Protein AF-P96944-F1 (afdb_monomer_lite)

Radius of gyration: 17.97 Å; chains: 1; bounding box: 54×31×42 Å

Foldseek 3Di:
DDDADEAEAEDAQPVVCLLVVVVVVCPDPDPNYAYEYEYAQHPDCNVVSLVVVCVVDVSYDYHYDHPVVCPPVPVVDPPVVVVVVVVVVSVVVVVVVVVVVVVVVVVVVVVVPDPPD

Sequence (117 aa):
MQPLVSVLICAYNAEKYFAQSLAAVVNQTWRNLEILIVDDGSTDGTLAIAKDFQKWDSRIKILAHDRLLNRKQQRRDSPANTFKHRLIRALTKISREREKRRQRREQLIGKIIVPFQ

Secondary structure (DSSP, 8-state):
-PPPEEEEEEESS-HHHHHHHHHHHHT-S--SEEEEEEE---SSTHHHHHHHHHHH-TTEEEEE--TTTTTTTTTTS-HHHHHHHHHHHHHHHHHHHHHHHHHHHHHHHHHH-----

Structure (mmCIF, N/CA/C/O backbone):
data_AF-P96944-F1
#
_entry.id   AF-P96944-F1
#
loop_
_atom_site.group_PDB
_atom_site.id
_atom_site.type_symbol
_atom_site.label_atom_id
_atom_site.label_alt_id
_atom_site.label_comp_id
_atom_site.label_asym_id
_atom_site.label_entity_id
_atom_site.label_seq_id
_atom_site.pdbx_PDB_ins_code
_atom_site.Cartn_x
_atom_site.Cartn_y
_atom_site.Cartn_z
_atom_site.occupancy
_atom_site.B_iso_or_equiv
_atom_site.auth_seq_id
_atom_site.auth_comp_id
_atom_site.auth_asym_id
_atom_site.auth_atom_id
_atom_site.pdbx_PDB_model_num
ATOM 1 N N . MET A 1 1 ? -10.307 2.367 24.443 1.00 73.31 1 MET A N 1
ATOM 2 C CA . MET A 1 1 ? -10.235 2.034 22.998 1.00 73.31 1 MET A CA 1
ATOM 3 C C . MET A 1 1 ? -8.774 1.953 22.586 1.00 73.31 1 MET A C 1
ATOM 5 O O . MET A 1 1 ? -7.994 2.757 23.077 1.00 73.31 1 MET A O 1
ATOM 9 N N . GLN A 1 2 ? -8.400 1.017 21.711 1.00 84.50 2 GLN A N 1
ATOM 10 C CA . GLN A 1 2 ? -7.040 0.981 21.154 1.00 84.50 2 GLN A CA 1
ATOM 11 C C . GLN A 1 2 ? -6.846 2.160 20.180 1.00 84.50 2 GLN A C 1
ATOM 13 O O . GLN A 1 2 ? -7.728 2.363 19.339 1.00 84.50 2 GLN A O 1
ATOM 18 N N . PRO A 1 3 ? -5.750 2.942 20.253 1.00 91.31 3 PRO A N 1
ATOM 19 C CA . PRO A 1 3 ? -5.482 4.003 19.283 1.00 91.31 3 PRO A CA 1
ATOM 20 C C . PRO A 1 3 ? -5.290 3.450 17.862 1.00 91.31 3 PRO A C 1
ATOM 22 O O . PRO A 1 3 ? -4.861 2.312 17.670 1.00 91.31 3 PRO A O 1
ATOM 25 N N . LEU A 1 4 ? -5.629 4.260 16.855 1.00 90.62 4 LEU A N 1
ATOM 26 C CA . LEU A 1 4 ? -5.381 3.907 15.456 1.00 90.62 4 LEU A CA 1
ATOM 27 C C . LEU A 1 4 ? -3.882 4.016 15.172 1.00 90.62 4 LEU A C 1
ATOM 29 O O . LEU A 1 4 ? -3.315 5.104 15.272 1.00 90.62 4 LEU A O 1
ATOM 33 N N . VAL A 1 5 ? -3.265 2.913 14.758 1.00 92.25 5 VAL A N 1
ATOM 34 C CA . VAL A 1 5 ? -1.872 2.885 14.298 1.00 92.25 5 VAL A CA 1
ATOM 35 C C . VAL A 1 5 ? -1.857 2.860 12.775 1.00 92.25 5 VAL A C 1
ATOM 37 O O . VAL A 1 5 ? -2.665 2.192 12.137 1.00 92.25 5 VAL A O 1
ATOM 40 N N . SER A 1 6 ? -0.975 3.654 12.177 1.00 91.69 6 SER A N 1
ATOM 41 C CA . SER A 1 6 ? -0.906 3.831 10.724 1.00 91.69 6 SER A CA 1
ATOM 42 C C . SER A 1 6 ? 0.461 3.408 10.228 1.00 91.69 6 SER A C 1
ATOM 44 O O . SER A 1 6 ? 1.459 4.031 10.580 1.00 91.69 6 SER A O 1
ATOM 46 N N . VAL A 1 7 ? 0.499 2.352 9.426 1.00 92.69 7 VAL A N 1
ATOM 47 C CA . VAL A 1 7 ? 1.728 1.802 8.863 1.00 92.69 7 VAL A CA 1
ATOM 48 C C . VAL A 1 7 ? 1.861 2.303 7.438 1.00 92.69 7 VAL A C 1
ATOM 50 O O . VAL A 1 7 ? 1.000 2.057 6.598 1.00 92.69 7 VAL A O 1
ATOM 53 N N . LEU A 1 8 ? 2.940 3.026 7.174 1.00 92.25 8 LEU A N 1
ATOM 54 C CA . LEU A 1 8 ? 3.303 3.490 5.845 1.00 92.25 8 LEU A CA 1
ATOM 55 C C . LEU A 1 8 ? 4.369 2.555 5.272 1.00 92.25 8 LEU A C 1
ATOM 57 O O . LEU A 1 8 ? 5.421 2.376 5.880 1.00 92.25 8 LEU A O 1
ATOM 61 N N . ILE A 1 9 ? 4.110 2.004 4.092 1.00 92.44 9 ILE A N 1
ATOM 62 C CA . ILE A 1 9 ? 5.019 1.124 3.365 1.00 92.44 9 ILE A CA 1
ATOM 63 C C . ILE A 1 9 ? 5.313 1.771 2.015 1.00 92.44 9 ILE A C 1
ATOM 65 O O . ILE A 1 9 ? 4.421 1.938 1.186 1.00 92.44 9 ILE A O 1
ATOM 69 N N . CYS A 1 10 ? 6.566 2.140 1.785 1.00 91.00 10 CYS A N 1
ATOM 70 C CA . CYS A 1 10 ? 7.024 2.627 0.489 1.00 91.00 10 CYS A CA 1
ATOM 71 C C . CYS A 1 10 ? 7.663 1.463 -0.266 1.00 91.00 10 CYS A C 1
ATOM 73 O O . CYS A 1 10 ? 8.535 0.791 0.283 1.00 91.00 10 CYS A O 1
ATOM 75 N N . ALA A 1 11 ? 7.226 1.219 -1.499 1.00 90.75 11 ALA A N 1
ATOM 76 C CA . ALA A 1 11 ? 7.652 0.073 -2.286 1.00 90.75 11 ALA A CA 1
ATOM 77 C C . ALA A 1 11 ? 8.107 0.496 -3.689 1.00 90.75 11 ALA A C 1
ATOM 79 O O . ALA A 1 11 ? 7.502 1.358 -4.331 1.00 90.75 11 ALA A O 1
ATOM 80 N N . TYR A 1 12 ? 9.201 -0.116 -4.137 1.00 92.00 12 TYR A N 1
ATOM 81 C CA . TYR A 1 12 ? 9.742 0.011 -5.484 1.00 92.00 12 TYR A CA 1
ATOM 82 C C . TYR A 1 12 ? 10.531 -1.255 -5.807 1.00 92.00 12 TYR A C 1
ATOM 84 O O . TYR A 1 12 ? 11.532 -1.526 -5.145 1.00 92.00 12 TYR A O 1
ATOM 92 N N . ASN A 1 13 ? 10.086 -2.011 -6.805 1.00 94.25 13 ASN A N 1
ATOM 93 C CA . ASN A 1 13 ? 10.724 -3.246 -7.258 1.00 94.25 13 ASN A CA 1
ATOM 94 C C . ASN A 1 13 ? 11.130 -4.205 -6.112 1.00 94.25 13 ASN A C 1
ATOM 96 O O . ASN A 1 13 ? 12.279 -4.638 -6.004 1.00 94.25 13 ASN A O 1
ATOM 100 N N . ALA A 1 14 ? 10.193 -4.464 -5.199 1.00 94.62 14 ALA A N 1
ATOM 101 C CA . ALA A 1 14 ? 10.386 -5.227 -3.971 1.00 94.62 14 ALA A CA 1
ATOM 102 C C . ALA A 1 14 ? 9.762 -6.636 -4.016 1.00 94.62 14 ALA A C 1
ATOM 104 O O . ALA A 1 14 ? 9.667 -7.279 -2.967 1.00 94.62 14 ALA A O 1
ATOM 105 N N . GLU A 1 15 ? 9.346 -7.132 -5.188 1.00 95.88 15 GLU A N 1
ATOM 106 C CA . GLU A 1 15 ? 8.534 -8.349 -5.366 1.00 95.88 15 GLU A CA 1
ATOM 107 C C . GLU A 1 15 ? 9.005 -9.528 -4.505 1.00 95.88 15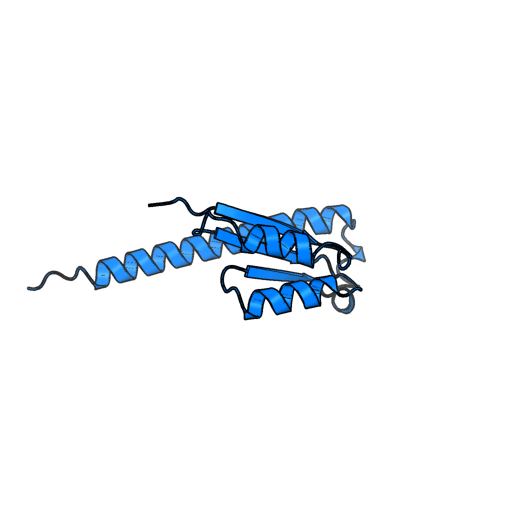 GLU A C 1
ATOM 109 O O . GLU A 1 15 ? 8.203 -10.156 -3.813 1.00 95.88 15 GLU A O 1
ATOM 114 N N . LYS A 1 16 ? 10.322 -9.761 -4.471 1.00 95.75 16 LYS A N 1
ATOM 115 C CA . LYS A 1 16 ? 10.949 -10.892 -3.776 1.00 95.75 16 LYS A CA 1
ATOM 116 C C . LYS A 1 16 ? 10.619 -10.979 -2.280 1.00 95.75 16 LYS A C 1
ATOM 118 O O . LYS A 1 16 ? 10.525 -12.081 -1.749 1.00 95.75 16 LYS A O 1
ATOM 123 N N . TYR A 1 17 ? 10.475 -9.846 -1.594 1.00 92.00 17 TYR A N 1
ATOM 124 C CA . TYR A 1 17 ? 10.292 -9.807 -0.133 1.00 92.00 17 TYR A CA 1
ATOM 125 C C . TYR A 1 17 ? 8.991 -9.124 0.292 1.00 92.00 17 TYR A C 1
ATOM 127 O O . TYR A 1 17 ? 8.550 -9.271 1.433 1.00 92.00 17 TYR A O 1
ATOM 135 N N . PHE A 1 18 ? 8.354 -8.395 -0.624 1.00 95.50 18 PHE A N 1
ATOM 136 C CA . PHE A 1 18 ? 7.217 -7.543 -0.315 1.00 95.50 18 PHE A CA 1
ATOM 137 C C . PHE A 1 18 ? 6.026 -8.321 0.253 1.00 95.50 18 PHE A C 1
ATOM 139 O O . PHE A 1 18 ? 5.424 -7.880 1.231 1.00 95.50 18 PHE A O 1
ATOM 146 N N . ALA A 1 19 ? 5.732 -9.507 -0.290 1.00 95.75 19 ALA A N 1
ATOM 147 C CA . ALA A 1 19 ? 4.646 -10.354 0.202 1.00 95.75 19 ALA A CA 1
ATOM 148 C C . ALA A 1 19 ? 4.850 -10.770 1.669 1.00 95.75 19 ALA A C 1
ATOM 150 O O . ALA A 1 19 ? 3.921 -10.684 2.471 1.00 95.75 19 ALA A O 1
ATOM 151 N N . GLN A 1 20 ? 6.073 -11.165 2.040 1.00 95.19 20 GLN A N 1
ATOM 152 C CA . GLN A 1 20 ? 6.397 -11.571 3.409 1.00 95.19 20 GLN A CA 1
ATOM 153 C C . GLN A 1 20 ? 6.289 -10.387 4.379 1.00 95.19 20 GLN A C 1
ATOM 155 O O . GLN A 1 20 ? 5.672 -10.510 5.438 1.00 95.19 20 GLN A O 1
ATOM 160 N N . SER A 1 21 ? 6.847 -9.229 4.012 1.00 92.94 21 SER A N 1
ATOM 161 C CA . SER A 1 21 ? 6.765 -8.020 4.837 1.00 92.94 21 SER A CA 1
ATOM 162 C C . SER A 1 21 ? 5.321 -7.548 5.014 1.00 92.94 21 SER A C 1
ATOM 164 O O . SER A 1 21 ? 4.913 -7.220 6.127 1.00 92.94 21 SER A O 1
ATOM 166 N N . LEU A 1 22 ? 4.523 -7.555 3.943 1.00 95.06 22 LEU A N 1
ATOM 167 C CA . LEU A 1 22 ? 3.121 -7.152 4.002 1.00 95.06 22 LEU A CA 1
ATOM 168 C C . LEU A 1 22 ? 2.286 -8.129 4.841 1.00 95.06 22 LEU A C 1
ATOM 170 O O . LEU A 1 22 ? 1.499 -7.685 5.675 1.00 95.06 22 LEU A O 1
ATOM 174 N N . ALA A 1 23 ? 2.512 -9.440 4.705 1.00 95.94 23 ALA A N 1
ATOM 175 C CA . ALA A 1 23 ? 1.866 -10.450 5.542 1.00 95.94 23 ALA A CA 1
ATOM 176 C C . ALA A 1 23 ? 2.180 -10.254 7.032 1.00 95.94 23 ALA A C 1
ATOM 178 O O . ALA A 1 23 ? 1.281 -10.358 7.867 1.00 95.94 23 ALA A O 1
ATOM 179 N N . ALA A 1 24 ? 3.426 -9.912 7.375 1.00 95.31 24 ALA A N 1
ATOM 180 C CA . ALA A 1 24 ? 3.811 -9.629 8.755 1.00 95.31 24 ALA A CA 1
ATOM 181 C C . ALA A 1 24 ? 3.061 -8.417 9.333 1.00 95.31 24 ALA A C 1
ATOM 183 O O . ALA A 1 24 ? 2.656 -8.450 10.493 1.00 95.31 24 ALA A O 1
ATOM 184 N N . VAL A 1 25 ? 2.838 -7.365 8.537 1.00 94.44 25 VAL A N 1
ATOM 185 C CA . VAL A 1 25 ? 2.068 -6.177 8.955 1.00 94.44 25 VAL A CA 1
ATOM 186 C C . VAL A 1 25 ? 0.572 -6.490 9.074 1.00 94.44 25 VAL A C 1
ATOM 188 O O . VAL A 1 25 ? -0.080 -6.062 10.025 1.00 94.44 25 VAL A O 1
ATOM 191 N N . VAL A 1 26 ? 0.018 -7.258 8.136 1.00 94.56 26 VAL A N 1
ATOM 192 C CA . VAL A 1 26 ? -1.401 -7.646 8.135 1.00 94.56 26 VAL A CA 1
ATOM 193 C C . VAL A 1 26 ? -1.745 -8.535 9.335 1.00 94.56 26 VAL A C 1
ATOM 195 O O . VAL A 1 26 ? -2.792 -8.338 9.960 1.00 94.56 26 VAL A O 1
ATOM 198 N N . ASN A 1 27 ? -0.847 -9.452 9.703 1.00 95.56 27 ASN A N 1
ATOM 199 C CA . ASN A 1 27 ? -1.040 -10.425 10.783 1.00 95.56 27 ASN A CA 1
ATOM 200 C C . ASN A 1 27 ? -0.645 -9.918 12.181 1.00 95.56 27 ASN A C 1
A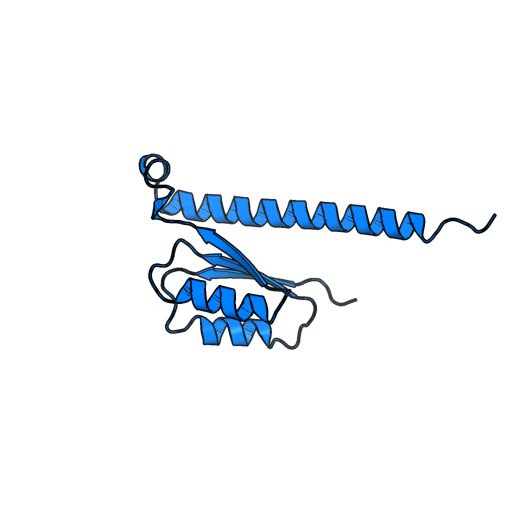TOM 202 O O . ASN A 1 27 ? -0.564 -10.707 13.122 1.00 95.56 27 ASN A O 1
ATOM 206 N N . GLN A 1 28 ? -0.410 -8.614 12.350 1.00 92.19 28 GLN A N 1
ATOM 207 C CA . GLN A 1 28 ? -0.133 -8.037 13.664 1.00 92.19 28 GLN A CA 1
ATOM 208 C C . GLN A 1 28 ? -1.288 -8.274 14.648 1.00 92.19 28 GLN A C 1
ATOM 210 O O . GLN A 1 28 ? -2.471 -8.213 14.299 1.00 92.19 28 GLN A O 1
ATOM 215 N N . THR A 1 29 ? -0.939 -8.486 15.918 1.00 93.62 29 THR A N 1
ATOM 216 C CA . THR A 1 29 ? -1.916 -8.630 17.009 1.00 93.62 29 THR A CA 1
ATOM 217 C C . THR A 1 29 ? -2.703 -7.339 17.240 1.00 93.62 29 THR A C 1
ATOM 219 O O . THR A 1 29 ? -3.874 -7.389 17.620 1.00 93.62 29 THR A O 1
ATOM 222 N N . TRP A 1 30 ? -2.101 -6.182 16.944 1.00 93.94 30 TRP A N 1
ATOM 223 C CA . TRP A 1 30 ? -2.779 -4.890 16.949 1.00 93.94 30 TRP A CA 1
ATOM 224 C C . TRP A 1 30 ? -3.793 -4.808 15.804 1.00 93.94 30 TRP A C 1
ATOM 226 O O . TRP A 1 30 ? -3.425 -4.777 14.633 1.00 93.94 30 TRP A O 1
ATOM 236 N N . ARG A 1 31 ? -5.093 -4.766 16.117 1.00 89.56 31 ARG A N 1
ATOM 237 C CA . ARG A 1 31 ? -6.147 -4.834 15.086 1.00 89.56 31 ARG A CA 1
ATOM 238 C C . ARG A 1 31 ? -6.545 -3.476 14.525 1.00 89.56 31 ARG A C 1
ATOM 240 O O . ARG A 1 31 ? -6.910 -3.404 13.351 1.00 89.56 31 ARG A O 1
ATOM 247 N N . ASN A 1 32 ? -6.444 -2.412 15.326 1.00 93.88 32 ASN A N 1
ATOM 248 C CA . ASN A 1 32 ? -6.793 -1.053 14.908 1.00 93.88 32 ASN A CA 1
ATOM 249 C C . ASN A 1 32 ? -5.670 -0.427 14.058 1.00 93.88 32 ASN A C 1
ATOM 251 O O . ASN A 1 32 ? -4.958 0.475 14.507 1.00 93.88 32 ASN A O 1
ATOM 255 N N . LEU A 1 33 ? -5.493 -0.973 12.850 1.00 93.19 33 LEU A N 1
ATOM 256 C CA . LEU A 1 33 ? -4.462 -0.604 11.881 1.00 93.19 33 LEU A CA 1
ATOM 257 C C . LEU A 1 33 ? -5.053 0.034 10.622 1.00 93.19 33 LEU A C 1
ATOM 259 O O . LEU A 1 33 ? -6.085 -0.393 10.110 1.00 93.19 33 LEU A O 1
ATOM 263 N N . GLU A 1 34 ? -4.323 1.002 10.080 1.00 93.25 34 GLU A N 1
ATOM 264 C CA . GLU A 1 34 ? -4.426 1.467 8.697 1.00 93.25 34 GLU A CA 1
ATOM 265 C C . GLU A 1 34 ? -3.084 1.210 8.004 1.00 93.25 34 GLU A C 1
ATOM 267 O O . GLU A 1 34 ? -2.043 1.584 8.540 1.00 93.25 34 GLU A O 1
ATOM 272 N N . ILE A 1 35 ? -3.093 0.594 6.821 1.00 95.19 35 ILE A N 1
ATOM 273 C CA . ILE A 1 35 ? -1.875 0.277 6.066 1.00 95.19 35 ILE A CA 1
ATOM 274 C C . ILE A 1 35 ? -1.898 1.091 4.771 1.00 95.19 35 ILE A C 1
ATOM 276 O O . ILE A 1 35 ? -2.749 0.875 3.910 1.00 95.19 35 ILE A O 1
ATOM 280 N N . LEU A 1 36 ? -0.979 2.042 4.625 1.00 93.81 36 LEU A N 1
ATOM 281 C CA . LEU A 1 36 ? -0.798 2.814 3.400 1.00 93.81 36 LEU A CA 1
ATOM 282 C C . LEU A 1 36 ? 0.415 2.294 2.634 1.00 93.81 36 LEU A C 1
ATOM 284 O O . LEU A 1 36 ? 1.538 2.417 3.109 1.00 93.81 36 LEU A O 1
ATOM 288 N N . ILE A 1 37 ? 0.195 1.816 1.416 1.00 94.19 37 ILE A N 1
ATOM 289 C CA . ILE A 1 37 ? 1.252 1.417 0.492 1.00 94.19 37 ILE A CA 1
ATOM 290 C C . ILE A 1 37 ? 1.427 2.517 -0.557 1.00 94.19 37 ILE A C 1
ATOM 292 O O . ILE A 1 37 ? 0.463 2.906 -1.218 1.00 94.19 37 ILE A O 1
ATOM 296 N N . VAL A 1 38 ? 2.650 3.009 -0.724 1.00 91.69 38 VAL A N 1
ATOM 297 C CA . VAL A 1 38 ? 3.037 3.931 -1.796 1.00 91.69 38 VAL A CA 1
ATOM 298 C C . VAL A 1 38 ? 3.955 3.179 -2.752 1.00 91.69 38 VAL A C 1
ATOM 300 O O . VAL A 1 38 ? 5.100 2.903 -2.405 1.00 91.69 38 VAL A O 1
ATOM 303 N N . ASP A 1 39 ? 3.446 2.846 -3.936 1.00 91.31 39 ASP A N 1
ATOM 304 C CA . ASP A 1 39 ? 4.222 2.209 -4.999 1.00 91.31 39 ASP A CA 1
ATOM 305 C C . ASP A 1 39 ? 4.758 3.272 -5.965 1.00 91.31 39 ASP A C 1
ATOM 307 O O . ASP A 1 39 ? 3.988 4.015 -6.589 1.00 91.31 39 ASP A O 1
ATOM 311 N N . ASP A 1 40 ? 6.083 3.355 -6.089 1.00 85.81 40 ASP A N 1
ATOM 312 C CA . ASP A 1 40 ? 6.765 4.345 -6.931 1.00 85.81 40 ASP A CA 1
ATOM 313 C C . ASP A 1 40 ? 6.917 3.876 -8.392 1.00 85.81 40 ASP A C 1
ATOM 315 O O . ASP A 1 40 ? 7.959 4.024 -9.034 1.00 85.81 40 ASP A O 1
ATOM 319 N N . GLY A 1 41 ? 5.854 3.274 -8.926 1.00 88.25 41 GLY A N 1
ATOM 320 C CA . GLY A 1 41 ? 5.811 2.764 -10.287 1.00 88.25 41 GLY A CA 1
ATOM 321 C C . GLY A 1 41 ? 6.735 1.575 -10.463 1.00 88.25 41 GLY A C 1
ATOM 322 O O . GLY A 1 41 ? 7.600 1.603 -11.344 1.00 88.25 41 GLY A O 1
ATOM 323 N N . SER A 1 42 ? 6.580 0.558 -9.619 1.00 91.44 42 SER A N 1
ATOM 324 C CA . SER A 1 42 ? 7.320 -0.693 -9.770 1.00 91.44 42 SER A CA 1
ATOM 325 C C . SER A 1 42 ? 7.078 -1.308 -11.152 1.00 91.44 42 SER A C 1
ATOM 327 O O . SER A 1 42 ? 5.995 -1.194 -11.725 1.00 91.44 42 SER A O 1
ATOM 329 N N . THR A 1 43 ? 8.112 -1.934 -11.705 1.00 92.69 43 THR A N 1
ATOM 330 C CA . THR A 1 43 ? 8.072 -2.642 -12.997 1.00 92.69 43 THR A CA 1
ATOM 331 C C . THR A 1 43 ? 8.026 -4.158 -12.833 1.00 92.69 43 THR A C 1
ATOM 333 O O . THR A 1 43 ? 8.030 -4.875 -13.827 1.00 92.69 43 THR A O 1
ATOM 336 N N . ASP A 1 44 ? 8.036 -4.635 -11.593 1.00 94.62 44 ASP A N 1
ATOM 337 C CA . ASP A 1 44 ? 7.965 -6.042 -11.210 1.00 94.62 44 ASP A CA 1
ATOM 338 C C . ASP A 1 44 ? 6.585 -6.370 -10.589 1.00 94.62 44 ASP A C 1
ATOM 340 O O . ASP A 1 44 ? 5.642 -5.571 -10.655 1.00 94.62 44 ASP A O 1
ATOM 344 N N . GLY A 1 45 ? 6.450 -7.537 -9.958 1.00 96.19 45 GLY A N 1
ATOM 345 C CA . GLY A 1 45 ? 5.212 -7.989 -9.316 1.00 96.19 45 GLY A CA 1
ATOM 346 C C . GLY A 1 45 ? 4.789 -7.223 -8.053 1.00 96.19 45 GLY A C 1
ATOM 347 O O . GLY A 1 45 ? 3.726 -7.518 -7.504 1.00 96.19 45 GLY A O 1
ATOM 348 N N . THR A 1 46 ? 5.546 -6.222 -7.581 1.00 96.44 46 THR A N 1
ATOM 349 C CA . THR A 1 46 ? 5.285 -5.518 -6.304 1.00 96.44 46 THR A CA 1
ATOM 350 C C . THR A 1 46 ? 3.864 -4.965 -6.206 1.00 96.44 46 THR A C 1
ATOM 352 O O . THR A 1 46 ? 3.157 -5.197 -5.221 1.00 96.44 46 THR A O 1
ATOM 355 N N . LEU A 1 47 ? 3.412 -4.249 -7.240 1.00 95.75 47 LEU A N 1
ATOM 356 C CA . LEU A 1 47 ? 2.081 -3.642 -7.245 1.00 95.75 47 LEU A CA 1
ATOM 357 C C . LEU A 1 47 ? 0.967 -4.696 -7.330 1.00 95.75 47 LEU A C 1
ATOM 359 O O . LEU A 1 47 ? -0.104 -4.500 -6.752 1.00 95.75 47 LEU A O 1
ATOM 363 N N . ALA A 1 48 ? 1.204 -5.801 -8.042 1.00 97.00 48 ALA A N 1
ATOM 364 C CA . ALA A 1 48 ? 0.251 -6.904 -8.131 1.00 97.00 48 ALA A CA 1
ATOM 365 C C . ALA A 1 48 ? 0.047 -7.547 -6.753 1.00 97.00 48 ALA A C 1
ATOM 367 O O . ALA A 1 48 ? -1.091 -7.641 -6.294 1.00 97.00 48 ALA A O 1
ATOM 368 N N . ILE A 1 49 ? 1.144 -7.835 -6.043 1.00 97.44 49 ILE A N 1
ATOM 369 C CA . ILE A 1 49 ? 1.112 -8.341 -4.665 1.00 97.44 49 ILE A CA 1
ATOM 370 C C . ILE A 1 49 ? 0.321 -7.385 -3.762 1.00 97.44 49 ILE A C 1
ATOM 372 O O . ILE A 1 49 ? -0.592 -7.818 -3.061 1.00 97.44 49 ILE A O 1
ATOM 376 N N . ALA A 1 50 ? 0.605 -6.077 -3.800 1.00 96.75 50 ALA A N 1
ATOM 377 C CA . ALA A 1 50 ? -0.122 -5.096 -2.987 1.00 96.75 50 ALA A CA 1
ATOM 378 C C . ALA A 1 50 ? -1.642 -5.153 -3.231 1.00 96.75 50 ALA A C 1
ATOM 380 O O . ALA A 1 50 ? -2.431 -5.163 -2.283 1.00 96.75 50 ALA A O 1
ATOM 381 N N . LYS A 1 51 ? -2.051 -5.197 -4.507 1.00 96.62 51 LYS A N 1
ATOM 382 C CA . LYS A 1 51 ? -3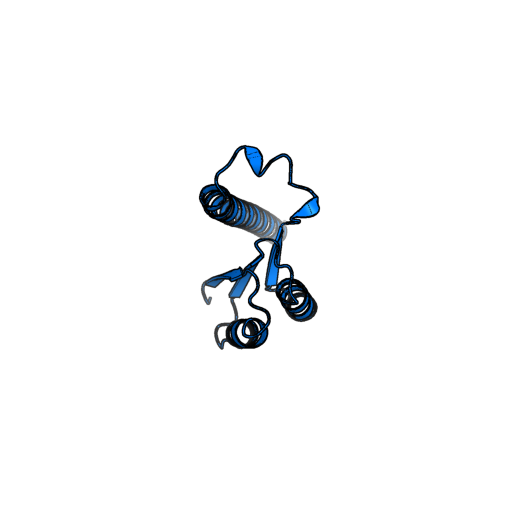.462 -5.252 -4.913 1.00 96.62 51 LYS A CA 1
ATOM 383 C C . LYS A 1 51 ? -4.136 -6.548 -4.487 1.00 96.62 51 LYS A C 1
ATOM 385 O O . LYS A 1 51 ? -5.298 -6.504 -4.093 1.00 96.62 51 LYS A O 1
ATOM 390 N N . ASP A 1 52 ? -3.438 -7.676 -4.547 1.00 97.62 52 ASP A N 1
ATOM 391 C CA . ASP A 1 52 ? -3.994 -8.951 -4.105 1.00 97.62 52 ASP A CA 1
ATOM 392 C C . ASP A 1 52 ? -4.280 -8.941 -2.607 1.00 97.62 52 ASP A C 1
ATOM 394 O O . ASP A 1 52 ? -5.396 -9.265 -2.211 1.00 97.62 52 ASP A O 1
ATOM 398 N N . PHE A 1 53 ? -3.356 -8.451 -1.778 1.00 97.31 53 PHE A N 1
ATOM 399 C CA . PHE A 1 53 ? -3.613 -8.273 -0.346 1.00 97.31 53 PHE A CA 1
ATOM 400 C C . PHE A 1 53 ? -4.776 -7.308 -0.072 1.00 97.31 53 PHE A C 1
ATOM 402 O O . PHE A 1 53 ? -5.600 -7.573 0.801 1.00 97.31 53 PHE A O 1
ATOM 409 N N . GLN A 1 54 ? -4.895 -6.217 -0.837 1.00 97.06 54 GLN A N 1
ATOM 410 C CA . GLN A 1 54 ? -5.992 -5.255 -0.686 1.00 97.06 54 GLN A CA 1
ATOM 411 C C . GLN A 1 54 ? -7.382 -5.868 -0.932 1.00 97.06 54 GLN A C 1
ATOM 413 O O . GLN A 1 54 ? -8.353 -5.415 -0.327 1.00 97.06 54 GLN A O 1
ATOM 418 N N . LYS A 1 55 ? -7.502 -6.895 -1.786 1.00 96.88 55 LYS A N 1
ATOM 419 C CA . LYS A 1 55 ? -8.780 -7.601 -2.002 1.00 96.88 55 LYS A CA 1
ATOM 420 C C . LYS A 1 55 ? -9.276 -8.290 -0.727 1.00 96.88 55 LYS A C 1
ATOM 422 O O . LYS A 1 55 ? -10.482 -8.368 -0.518 1.00 96.88 55 LYS A O 1
ATOM 427 N N . TRP A 1 56 ? -8.354 -8.773 0.105 1.00 95.19 56 TRP A N 1
ATOM 428 C CA . TRP A 1 56 ? -8.658 -9.550 1.309 1.00 95.19 56 TRP A CA 1
ATOM 429 C C . TRP A 1 56 ? -8.625 -8.715 2.594 1.00 95.19 56 TRP A C 1
ATOM 431 O O . TRP A 1 56 ? -9.292 -9.066 3.564 1.00 95.19 56 TRP A O 1
ATOM 441 N N . ASP A 1 57 ? -7.887 -7.601 2.612 1.00 95.69 57 ASP A N 1
ATOM 442 C CA . ASP A 1 57 ? -7.771 -6.720 3.774 1.00 95.69 57 ASP A CA 1
ATOM 443 C C . ASP A 1 57 ? -8.108 -5.261 3.431 1.00 95.69 57 ASP A C 1
ATOM 445 O O . ASP A 1 57 ? -7.322 -4.514 2.841 1.00 95.69 57 ASP A O 1
ATOM 449 N N . SER A 1 58 ? -9.285 -4.825 3.885 1.00 95.06 58 SER A N 1
ATOM 450 C CA . SER A 1 58 ? -9.810 -3.472 3.665 1.00 95.06 58 SER A CA 1
ATOM 451 C C . SER A 1 58 ? -9.033 -2.365 4.390 1.00 95.06 58 SER A C 1
ATOM 453 O O . SER A 1 58 ? -9.236 -1.178 4.105 1.00 95.06 58 SER A O 1
ATOM 455 N N . ARG A 1 59 ? -8.123 -2.717 5.310 1.00 95.12 59 ARG A N 1
ATOM 456 C CA . ARG A 1 59 ? -7.227 -1.762 5.982 1.00 95.12 59 ARG A CA 1
ATOM 457 C C . ARG A 1 59 ? -6.136 -1.245 5.044 1.00 95.12 59 ARG A C 1
ATOM 459 O O . ARG A 1 59 ? -5.521 -0.223 5.356 1.00 95.12 59 ARG A O 1
ATOM 466 N N . ILE A 1 60 ? -5.907 -1.917 3.911 1.00 96.12 60 ILE A N 1
ATOM 467 C CA . ILE A 1 60 ? -4.868 -1.583 2.936 1.00 96.12 60 ILE A CA 1
ATOM 468 C C . ILE A 1 60 ? -5.366 -0.530 1.939 1.00 96.12 60 ILE A C 1
ATOM 470 O O . ILE A 1 60 ? -6.351 -0.700 1.217 1.00 96.12 60 ILE A O 1
ATOM 474 N N . LYS A 1 61 ? -4.620 0.568 1.842 1.00 94.25 61 LYS A N 1
ATOM 475 C CA . LYS A 1 61 ? -4.816 1.641 0.866 1.00 94.25 61 LYS A CA 1
ATOM 476 C C . LYS A 1 61 ? -3.566 1.762 0.011 1.00 94.25 61 LYS A C 1
ATOM 478 O O . LYS A 1 61 ? -2.476 1.922 0.546 1.00 94.25 61 LYS A O 1
ATOM 483 N N . ILE A 1 62 ? -3.727 1.724 -1.307 1.00 93.88 62 ILE A N 1
ATOM 484 C CA . ILE A 1 62 ? -2.609 1.774 -2.254 1.00 93.88 62 ILE A CA 1
ATOM 485 C C . ILE A 1 62 ? -2.614 3.115 -2.986 1.00 93.88 62 ILE A C 1
ATOM 487 O O . ILE A 1 62 ? -3.648 3.577 -3.473 1.00 93.88 62 ILE A O 1
ATOM 491 N N . LEU A 1 63 ? -1.441 3.728 -3.084 1.00 90.75 63 LEU A N 1
ATOM 492 C CA . LEU A 1 63 ? -1.146 4.869 -3.937 1.00 90.75 63 LEU A CA 1
ATOM 493 C C . LEU A 1 63 ? -0.042 4.449 -4.905 1.00 90.75 63 LEU A C 1
ATOM 495 O O . LEU A 1 63 ? 1.128 4.454 -4.542 1.00 90.75 63 LEU A O 1
ATOM 499 N N . ALA A 1 64 ? -0.426 4.070 -6.121 1.00 88.50 64 ALA A N 1
ATOM 500 C CA . ALA A 1 64 ? 0.509 3.646 -7.157 1.00 88.50 64 ALA A CA 1
ATOM 501 C C . ALA A 1 64 ? 0.742 4.758 -8.180 1.00 88.50 64 ALA A C 1
ATOM 503 O O . ALA A 1 64 ? -0.189 5.482 -8.547 1.00 88.50 64 ALA A O 1
ATOM 504 N N . HIS A 1 65 ? 1.982 4.887 -8.643 1.00 78.50 65 HIS A N 1
ATOM 505 C CA . HIS A 1 65 ? 2.338 5.808 -9.711 1.00 78.50 65 HIS A CA 1
ATOM 506 C C . HIS A 1 65 ? 2.432 5.090 -11.056 1.00 78.50 65 HIS A C 1
ATOM 508 O O . HIS A 1 65 ? 3.174 4.127 -11.205 1.00 78.50 65 HIS A O 1
ATOM 514 N N . ASP A 1 66 ? 1.740 5.611 -12.065 1.00 70.31 66 ASP A N 1
ATOM 515 C CA . ASP A 1 66 ? 1.935 5.158 -13.436 1.00 70.31 66 ASP A CA 1
ATOM 516 C C . ASP A 1 66 ? 3.128 5.898 -14.065 1.00 70.31 66 ASP A C 1
ATOM 518 O O . ASP A 1 66 ? 3.085 7.118 -14.286 1.00 70.31 66 ASP A O 1
ATOM 522 N N . ARG A 1 67 ? 4.209 5.153 -14.335 1.00 63.34 67 ARG A N 1
ATOM 523 C CA . ARG A 1 67 ? 5.434 5.662 -14.973 1.00 63.34 67 ARG A CA 1
ATOM 524 C C . ARG A 1 67 ? 5.199 6.136 -16.409 1.00 63.34 67 ARG A C 1
ATOM 526 O O . ARG A 1 67 ? 5.898 7.042 -16.865 1.00 63.34 67 ARG A O 1
ATOM 533 N N . LEU A 1 68 ? 4.250 5.544 -17.134 1.00 59.00 68 LEU A N 1
ATOM 534 C CA . LEU A 1 68 ? 4.036 5.829 -18.555 1.00 59.00 68 LEU A CA 1
ATOM 535 C C . LEU A 1 68 ? 3.268 7.139 -18.761 1.00 59.00 68 LEU A C 1
ATOM 537 O O . LEU A 1 68 ? 3.587 7.897 -19.677 1.00 59.00 68 LEU A O 1
ATOM 541 N N . LEU A 1 69 ? 2.339 7.469 -17.860 1.00 53.88 69 LEU A N 1
ATOM 542 C CA . LEU A 1 69 ? 1.499 8.668 -17.968 1.00 53.88 69 LEU A CA 1
ATOM 543 C C . LEU A 1 69 ? 2.225 9.987 -17.633 1.00 53.88 69 LEU A C 1
ATOM 545 O O . LEU A 1 69 ? 1.737 11.058 -17.983 1.00 53.88 69 LEU A O 1
ATOM 549 N N . ASN A 1 70 ? 3.405 9.947 -16.999 1.00 53.59 70 ASN A N 1
ATOM 550 C CA . ASN A 1 70 ? 4.012 11.136 -16.375 1.00 53.59 70 ASN A CA 1
ATOM 551 C C . ASN A 1 70 ? 5.365 11.588 -16.951 1.00 53.59 70 ASN A C 1
ATOM 553 O O . ASN A 1 70 ? 6.031 12.443 -16.358 1.00 53.59 70 ASN A O 1
ATOM 557 N N . ARG A 1 71 ? 5.752 11.115 -18.147 1.00 54.22 71 ARG A N 1
ATOM 558 C CA . ARG A 1 71 ? 7.016 11.509 -18.814 1.00 54.22 71 ARG A CA 1
ATOM 559 C C . ARG A 1 71 ? 7.199 13.027 -18.986 1.00 54.22 71 ARG A C 1
ATOM 561 O O . ARG A 1 71 ? 8.334 13.492 -19.047 1.00 54.22 71 ARG A O 1
ATOM 568 N N . LYS A 1 72 ? 6.115 13.812 -19.050 1.00 53.84 72 LYS A N 1
ATOM 569 C CA . LYS A 1 72 ? 6.178 15.287 -19.132 1.00 53.84 72 LYS A CA 1
ATOM 570 C C . LYS A 1 72 ? 6.408 15.964 -17.773 1.00 53.84 72 LYS A C 1
ATOM 572 O O . LYS A 1 72 ? 7.057 17.003 -17.728 1.00 53.84 72 LYS A O 1
ATOM 577 N N . GLN A 1 73 ? 5.920 15.375 -16.678 1.00 52.88 73 GLN A N 1
ATOM 578 C CA . GLN A 1 73 ? 6.031 15.935 -15.325 1.00 52.88 73 GLN A CA 1
ATOM 579 C C . GLN A 1 73 ? 7.399 15.626 -14.692 1.00 52.88 73 GLN A C 1
ATOM 581 O O . GLN A 1 73 ? 7.983 16.488 -14.043 1.00 52.88 73 GLN A O 1
ATOM 586 N N . GLN A 1 74 ? 7.952 14.434 -14.953 1.00 53.69 74 GLN A N 1
ATOM 587 C CA . GLN A 1 74 ? 9.261 14.004 -14.433 1.00 53.69 74 GLN A CA 1
ATOM 588 C C . GLN A 1 74 ? 10.445 14.833 -14.953 1.00 53.69 74 GLN A C 1
ATOM 590 O O . GLN A 1 74 ? 11.483 14.869 -14.310 1.00 53.69 74 GLN A O 1
ATOM 595 N N . ARG A 1 75 ? 10.313 15.530 -16.091 1.00 54.09 75 ARG A N 1
ATOM 596 C CA . ARG A 1 75 ? 11.399 16.373 -16.629 1.00 54.09 75 ARG A CA 1
ATOM 597 C C . ARG A 1 75 ? 11.631 17.668 -15.843 1.00 54.09 75 ARG A C 1
ATOM 599 O O . ARG A 1 75 ? 12.647 18.313 -16.069 1.00 54.09 75 ARG A O 1
ATOM 606 N N . ARG A 1 76 ? 10.694 18.073 -14.976 1.00 54.12 76 ARG A N 1
ATOM 607 C CA . ARG A 1 76 ? 10.779 19.331 -14.211 1.00 54.12 76 ARG A CA 1
ATOM 608 C C . ARG A 1 76 ? 11.251 19.142 -12.770 1.00 54.12 76 ARG A C 1
ATOM 610 O O . ARG A 1 76 ? 11.820 20.073 -12.216 1.00 54.12 76 ARG A O 1
ATOM 617 N N . ASP A 1 77 ? 11.070 17.952 -12.202 1.00 54.22 77 ASP A N 1
ATOM 618 C CA . ASP A 1 77 ? 11.411 17.659 -10.811 1.00 54.22 77 ASP A CA 1
ATOM 619 C C . ASP A 1 77 ? 12.478 16.561 -10.737 1.00 54.22 77 ASP A C 1
ATOM 621 O O . ASP A 1 77 ? 12.362 15.528 -11.393 1.00 54.22 77 ASP A O 1
ATOM 62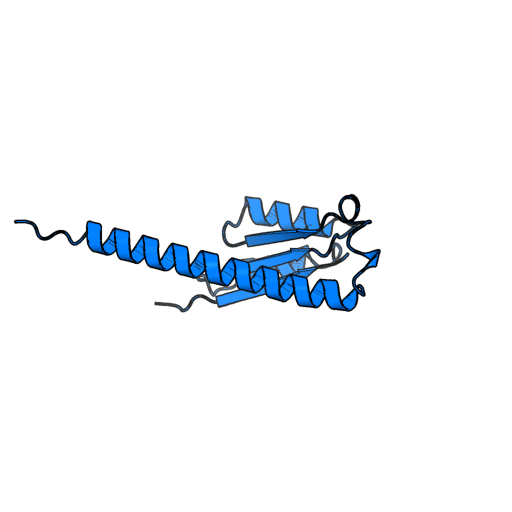5 N N . SER A 1 78 ? 13.498 16.751 -9.895 1.00 55.22 78 SER A N 1
ATOM 626 C CA . SER A 1 78 ? 14.470 15.692 -9.596 1.00 55.22 78 SER A CA 1
ATOM 627 C C . SER A 1 78 ? 13.752 14.458 -9.012 1.00 55.22 78 SER A C 1
ATOM 629 O O . SER A 1 78 ? 12.871 14.639 -8.162 1.00 55.22 78 SER A O 1
ATOM 631 N N . PRO A 1 79 ? 14.127 13.215 -9.388 1.00 56.16 79 PRO A N 1
ATOM 632 C CA . PRO A 1 79 ? 13.476 11.985 -8.911 1.00 56.16 79 PRO A CA 1
ATOM 633 C C . PRO A 1 79 ? 13.332 11.912 -7.381 1.00 56.16 79 PRO A C 1
ATOM 635 O O . PRO A 1 79 ? 12.307 11.468 -6.856 1.00 56.16 79 PRO A O 1
ATOM 638 N N . ALA A 1 80 ? 14.328 12.431 -6.654 1.00 51.75 80 ALA A N 1
ATOM 639 C CA . ALA A 1 80 ? 14.326 12.504 -5.194 1.00 51.75 80 ALA A CA 1
ATOM 640 C C . ALA A 1 80 ? 13.244 13.455 -4.635 1.00 51.75 80 ALA A C 1
ATOM 642 O O . ALA A 1 80 ? 12.602 13.151 -3.625 1.00 51.75 80 ALA A O 1
ATOM 643 N N . ASN A 1 81 ? 12.973 14.574 -5.316 1.00 58.69 81 ASN A N 1
ATOM 644 C CA . ASN A 1 81 ? 11.912 15.510 -4.928 1.00 58.69 81 ASN A CA 1
ATOM 645 C C . ASN A 1 81 ? 10.527 14.918 -5.180 1.00 58.69 81 ASN A C 1
ATOM 647 O O . ASN A 1 81 ? 9.605 15.151 -4.393 1.00 58.69 81 ASN A O 1
ATOM 651 N N . THR A 1 82 ? 10.381 14.101 -6.225 1.00 64.88 82 THR A N 1
ATOM 652 C CA . THR A 1 82 ? 9.110 13.452 -6.544 1.00 64.88 82 THR A CA 1
ATOM 653 C C . THR A 1 82 ? 8.688 12.509 -5.418 1.00 64.88 82 THR A C 1
ATOM 655 O O . THR A 1 82 ? 7.522 12.521 -5.027 1.00 64.88 82 THR A O 1
ATOM 658 N N . PHE A 1 83 ? 9.598 11.720 -4.836 1.00 65.00 83 PHE A N 1
ATOM 659 C CA . PHE A 1 83 ? 9.270 10.830 -3.711 1.00 65.00 83 PHE A CA 1
ATOM 660 C C . PHE A 1 83 ? 8.813 11.605 -2.463 1.00 65.00 83 PHE A C 1
ATOM 662 O O . PHE A 1 83 ? 7.718 11.361 -1.951 1.00 65.00 83 PHE A O 1
ATOM 669 N N . LYS A 1 84 ? 9.589 12.610 -2.027 1.00 67.44 84 LYS A N 1
ATOM 670 C CA . LYS A 1 84 ? 9.259 13.435 -0.850 1.00 67.44 84 LYS A CA 1
ATOM 671 C C . LYS A 1 84 ? 7.926 14.171 -1.022 1.00 67.44 84 LYS A C 1
ATOM 673 O O . LYS A 1 84 ? 7.077 14.129 -0.133 1.00 67.44 84 LYS A O 1
ATOM 678 N N . HIS A 1 85 ? 7.695 14.787 -2.183 1.00 67.06 85 HIS A N 1
ATOM 679 C CA . HIS A 1 85 ? 6.418 15.442 -2.488 1.00 67.06 85 HIS A CA 1
ATOM 680 C C . HIS A 1 85 ? 5.246 14.457 -2.513 1.00 67.06 85 HIS A C 1
ATOM 682 O O . HIS A 1 85 ? 4.149 14.791 -2.061 1.00 67.06 85 HIS A O 1
ATOM 688 N N . ARG A 1 86 ? 5.450 13.240 -3.025 1.00 67.06 86 ARG A N 1
ATOM 689 C CA . ARG A 1 86 ? 4.406 12.208 -3.071 1.00 67.06 86 ARG A CA 1
ATOM 690 C C . ARG A 1 86 ? 4.043 11.713 -1.688 1.00 67.06 86 ARG A C 1
ATOM 692 O O . ARG A 1 86 ? 2.855 11.597 -1.402 1.00 67.06 86 ARG A O 1
ATOM 699 N N . LEU A 1 87 ? 5.032 11.522 -0.822 1.00 69.38 87 LEU A N 1
ATOM 700 C CA . LEU A 1 87 ? 4.786 11.177 0.567 1.00 69.38 87 LEU A CA 1
ATOM 701 C C . LEU A 1 87 ? 3.966 12.261 1.271 1.00 69.38 87 LEU A C 1
ATOM 703 O O . LEU A 1 87 ? 2.938 11.966 1.874 1.00 69.38 87 LEU A O 1
ATOM 707 N N . ILE A 1 88 ? 4.346 13.528 1.102 1.00 74.94 88 ILE A N 1
ATOM 708 C CA . ILE A 1 88 ? 3.600 14.662 1.663 1.00 74.94 88 ILE A CA 1
ATOM 709 C C . ILE A 1 88 ? 2.159 14.687 1.134 1.00 74.94 88 ILE A C 1
ATOM 711 O O . ILE A 1 88 ? 1.217 14.855 1.910 1.00 74.94 88 ILE A O 1
ATOM 715 N N . ARG A 1 89 ? 1.949 14.470 -0.170 1.00 70.62 89 ARG A N 1
ATOM 716 C CA . ARG A 1 89 ? 0.605 14.404 -0.768 1.00 70.62 89 ARG A CA 1
ATOM 717 C C . ARG A 1 89 ? -0.211 13.225 -0.244 1.00 70.62 89 ARG A C 1
ATOM 719 O O . ARG A 1 89 ? -1.391 13.403 0.051 1.00 70.62 89 ARG A O 1
ATOM 726 N N . ALA A 1 90 ? 0.400 12.050 -0.119 1.00 71.75 90 ALA A N 1
ATOM 727 C CA . ALA A 1 90 ? -0.222 10.850 0.427 1.00 71.75 90 ALA A CA 1
ATOM 728 C C . ALA A 1 90 ? -0.692 11.084 1.867 1.00 71.75 90 ALA A C 1
ATOM 730 O O . ALA A 1 90 ? -1.867 10.884 2.177 1.00 71.75 90 ALA A O 1
ATOM 731 N N . LEU A 1 91 ? 0.197 11.610 2.712 1.00 75.94 91 LEU A N 1
ATOM 732 C CA . LEU A 1 91 ? -0.096 11.960 4.101 1.00 75.94 91 LEU A CA 1
ATOM 733 C C . LEU A 1 91 ? -1.179 13.041 4.198 1.00 75.94 91 LEU A C 1
ATOM 735 O O . LEU A 1 91 ? -2.107 12.920 4.994 1.00 75.94 91 LEU A O 1
ATOM 739 N N . THR A 1 92 ? -1.127 14.057 3.333 1.00 79.06 92 THR A N 1
ATOM 740 C CA . THR A 1 92 ? -2.142 15.122 3.286 1.00 79.06 92 THR A CA 1
ATOM 741 C C . THR A 1 92 ? -3.508 14.571 2.877 1.00 79.06 92 THR A C 1
ATOM 743 O O . THR A 1 92 ? -4.526 14.929 3.470 1.00 79.06 92 THR A O 1
ATOM 746 N N . LYS A 1 93 ? -3.556 13.674 1.883 1.00 74.94 93 LYS A N 1
ATOM 747 C CA . LYS A 1 93 ? -4.793 13.009 1.452 1.00 74.94 93 LYS A CA 1
ATOM 748 C C . LYS A 1 93 ? -5.377 12.163 2.582 1.00 74.94 93 LYS A C 1
ATOM 750 O O . LYS A 1 93 ? -6.571 12.267 2.843 1.00 74.94 93 LYS A O 1
ATOM 755 N N . ILE A 1 94 ? -4.546 11.384 3.277 1.00 74.19 94 ILE A N 1
ATOM 756 C CA . ILE A 1 94 ? -4.980 10.591 4.437 1.00 74.19 94 ILE A CA 1
ATOM 757 C C . ILE A 1 94 ? -5.545 11.490 5.528 1.00 74.19 94 ILE A C 1
ATOM 759 O O . ILE A 1 94 ? -6.647 11.233 6.005 1.00 74.19 94 ILE A O 1
ATOM 763 N N . SER A 1 95 ? -4.819 12.544 5.901 1.00 75.50 95 SER A N 1
ATOM 764 C CA . SER A 1 95 ? -5.248 13.478 6.941 1.00 75.50 95 SER A CA 1
ATOM 765 C C . SER A 1 95 ? -6.621 14.081 6.617 1.00 75.50 95 SER A C 1
ATOM 767 O O . SER A 1 95 ? -7.543 14.015 7.430 1.00 75.50 95 SER A O 1
ATOM 769 N N . ARG A 1 96 ? -6.821 14.536 5.372 1.00 78.94 96 ARG A N 1
ATOM 770 C CA . ARG A 1 96 ? -8.115 15.061 4.901 1.00 78.94 96 ARG A CA 1
ATOM 771 C C . ARG A 1 96 ? -9.238 14.024 4.935 1.00 78.94 96 ARG A C 1
ATOM 773 O O . ARG A 1 96 ? -10.354 14.349 5.330 1.00 78.94 96 ARG A O 1
ATOM 780 N N . GLU A 1 97 ? -8.970 12.789 4.516 1.00 75.75 97 GLU A N 1
ATOM 781 C CA . GLU A 1 97 ? -9.965 11.710 4.551 1.00 75.75 97 GLU A CA 1
ATOM 782 C C . GLU A 1 97 ? -10.354 11.332 5.986 1.00 75.75 97 GLU A C 1
ATOM 784 O O . GLU A 1 97 ? -11.522 11.046 6.254 1.00 75.75 97 GLU A O 1
ATOM 789 N N . ARG A 1 98 ? -9.405 11.374 6.929 1.00 72.81 98 ARG A N 1
ATOM 790 C CA . ARG A 1 98 ? -9.682 11.150 8.354 1.00 72.81 98 ARG A CA 1
ATOM 791 C C . ARG A 1 98 ? -10.563 12.241 8.939 1.00 72.81 98 ARG A C 1
ATOM 793 O O . ARG A 1 98 ? -11.546 11.910 9.595 1.00 72.81 98 ARG A O 1
ATOM 800 N N . GLU A 1 99 ? -10.261 13.504 8.650 1.00 78.38 99 GLU A N 1
ATOM 801 C CA . GLU A 1 99 ? -11.049 14.635 9.145 1.00 78.38 99 GLU A CA 1
ATOM 802 C C . GLU A 1 99 ? -12.500 14.562 8.650 1.00 78.38 99 GLU A C 1
ATOM 804 O O . GLU A 1 99 ? -13.438 14.642 9.440 1.00 78.38 99 GLU A O 1
ATOM 809 N N . LYS A 1 100 ? -12.706 14.267 7.359 1.00 80.12 100 LYS A N 1
ATOM 810 C CA . LYS A 1 100 ? -14.052 14.063 6.794 1.00 80.12 100 LYS A CA 1
ATOM 811 C C . LYS A 1 100 ? -14.801 12.907 7.454 1.00 80.12 100 LYS A C 1
ATOM 813 O O . LYS A 1 100 ? -16.000 13.014 7.708 1.00 80.12 100 LYS A O 1
ATOM 818 N N . ARG A 1 101 ? -14.124 11.780 7.705 1.00 75.00 101 ARG A N 1
ATOM 819 C CA . ARG A 1 101 ? -14.727 10.619 8.384 1.00 75.00 101 ARG A CA 1
ATOM 820 C C . ARG A 1 101 ? -15.099 10.950 9.827 1.00 75.00 101 ARG A C 1
ATOM 822 O O . ARG A 1 101 ? -16.168 10.532 10.264 1.00 75.00 101 ARG A O 1
ATOM 829 N N . ARG A 1 102 ? -14.257 11.711 10.536 1.00 73.69 102 ARG A N 1
ATOM 830 C CA . ARG A 1 102 ? -14.542 12.202 11.890 1.00 73.69 102 ARG A CA 1
ATOM 831 C C . ARG A 1 102 ? -15.791 13.081 11.896 1.00 73.69 102 ARG A C 1
ATOM 833 O O . ARG A 1 102 ? -16.747 12.732 12.577 1.00 73.69 102 ARG A O 1
ATOM 840 N N . GLN A 1 103 ? -15.837 14.101 11.040 1.00 75.25 103 GLN A N 1
ATOM 841 C CA . GLN A 1 103 ? -16.985 15.007 10.924 1.00 75.25 103 GLN A CA 1
ATOM 842 C C . GLN A 1 103 ? -18.283 14.271 10.567 1.00 75.25 103 GLN A C 1
ATOM 844 O O . GLN A 1 103 ? -19.320 14.511 11.177 1.00 75.25 103 GLN A O 1
ATOM 849 N N . ARG A 1 104 ? -18.246 13.319 9.622 1.00 76.38 104 ARG A N 1
ATOM 850 C CA . ARG A 1 104 ? -19.425 12.498 9.285 1.00 76.38 104 ARG A CA 1
ATOM 851 C C . ARG A 1 104 ? -19.899 11.644 10.456 1.00 76.38 104 ARG A C 1
ATOM 853 O O . ARG A 1 104 ? -21.101 11.487 10.636 1.00 76.38 104 ARG A O 1
ATOM 860 N N . ARG A 1 105 ? -18.973 11.076 11.230 1.00 69.75 105 ARG A N 1
ATOM 861 C CA . ARG A 1 105 ? -19.296 10.250 12.397 1.00 69.75 105 ARG A CA 1
ATOM 862 C C . ARG A 1 105 ? -19.877 11.094 13.531 1.00 69.75 105 ARG A C 1
ATOM 864 O O . ARG A 1 105 ? -20.858 10.670 14.126 1.00 69.75 105 ARG A O 1
ATOM 871 N N . GLU A 1 106 ? -19.338 12.284 13.776 1.00 73.06 106 GLU A N 1
ATOM 872 C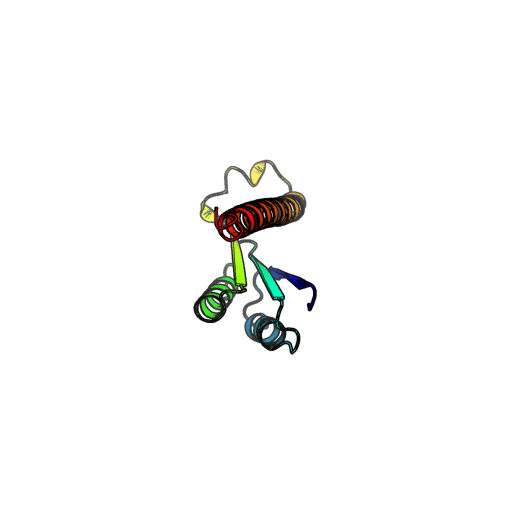 CA . GLU A 1 106 ? -19.895 13.260 14.726 1.00 73.06 106 GLU A CA 1
ATOM 873 C C . GLU A 1 106 ? -21.298 13.716 14.303 1.00 73.06 106 GLU A C 1
ATOM 875 O O . GLU A 1 106 ? -22.215 13.707 15.119 1.00 73.06 106 GLU A O 1
ATOM 880 N N . GLN A 1 107 ? -21.509 14.002 13.014 1.00 70.94 107 GLN A N 1
ATOM 881 C CA . GLN A 1 107 ? -22.834 14.328 12.478 1.00 70.94 107 GLN A CA 1
ATOM 882 C C . G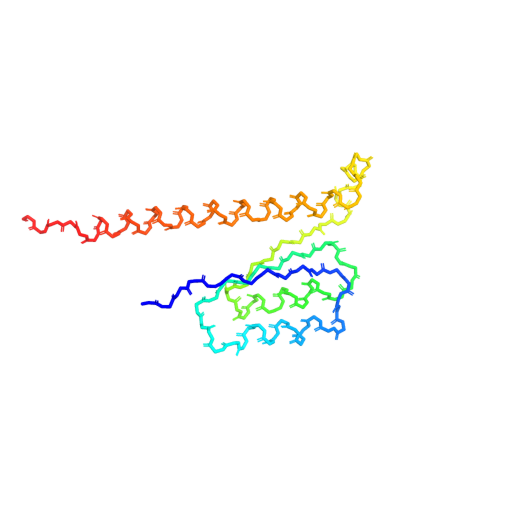LN A 1 107 ? -23.823 13.159 12.577 1.00 70.94 107 GLN A C 1
ATOM 884 O O . GLN A 1 107 ? -24.997 13.387 12.850 1.00 70.94 107 GLN A O 1
ATOM 889 N N . LEU A 1 108 ? -23.388 11.911 12.360 1.00 64.38 108 LEU A N 1
ATOM 890 C CA . LEU A 1 108 ? -24.252 10.738 12.533 1.00 64.38 108 LEU A CA 1
ATOM 891 C C . LEU A 1 108 ? -24.609 10.508 14.004 1.00 64.38 108 LEU A C 1
ATOM 893 O O . LEU A 1 108 ? -25.759 10.216 14.300 1.00 64.38 108 LEU A O 1
ATOM 897 N N . ILE A 1 109 ? -23.648 10.657 14.920 1.00 61.28 109 ILE A N 1
ATOM 898 C CA . ILE A 1 109 ? -23.892 10.535 16.364 1.00 61.28 109 ILE A CA 1
ATOM 899 C C . ILE A 1 109 ? -24.860 11.630 16.824 1.00 61.28 109 ILE A C 1
ATOM 901 O O . ILE A 1 109 ? -25.833 11.318 17.500 1.00 61.28 109 ILE A O 1
ATOM 905 N N . GLY A 1 110 ? -24.673 12.876 16.379 1.00 53.03 110 GLY A N 1
ATOM 906 C CA . GLY A 1 110 ? -25.616 13.967 16.644 1.00 53.03 110 GLY A CA 1
ATOM 907 C C . GLY A 1 110 ? -27.009 13.752 16.035 1.00 53.03 110 GLY A C 1
ATOM 908 O O . GLY A 1 110 ? -27.979 14.292 16.545 1.00 53.03 110 GLY A O 1
ATOM 909 N N . LYS A 1 111 ? -27.132 12.935 14.978 1.00 53.19 111 LYS A N 1
ATOM 910 C CA . LYS A 1 111 ? -28.420 12.520 14.390 1.00 53.19 111 LYS A CA 1
ATOM 911 C C . LYS A 1 111 ? -29.040 11.283 15.041 1.00 53.19 111 LYS A C 1
ATOM 913 O O . LYS A 1 111 ? -30.221 11.049 14.840 1.00 53.19 111 LYS A O 1
ATOM 918 N N . ILE A 1 112 ? -28.267 10.467 15.754 1.00 46.69 112 ILE A N 1
ATOM 919 C CA . ILE A 1 112 ? -28.782 9.335 16.543 1.00 46.69 112 ILE A CA 1
ATOM 920 C C . ILE A 1 112 ? -29.226 9.834 17.924 1.00 46.69 112 ILE A C 1
ATOM 922 O O . ILE A 1 112 ? -30.214 9.353 18.465 1.00 46.69 112 ILE A O 1
ATOM 926 N N . ILE A 1 113 ? -28.543 10.850 18.459 1.00 48.53 113 ILE A N 1
ATOM 927 C CA . ILE A 1 113 ? -28.945 11.601 19.651 1.00 48.53 113 ILE A CA 1
ATOM 928 C C . ILE A 1 113 ? -29.842 12.774 19.210 1.00 48.53 113 ILE A C 1
ATOM 930 O O . ILE A 1 113 ? -29.514 13.938 19.414 1.00 48.53 113 ILE A O 1
ATOM 934 N N . VAL A 1 114 ? -30.971 12.485 18.561 1.00 40.59 114 VAL A N 1
ATOM 935 C CA . VAL A 1 114 ? -32.114 13.410 18.614 1.00 40.59 114 VAL A CA 1
ATOM 936 C C . VAL A 1 114 ? -32.883 13.061 19.885 1.00 40.59 114 VAL A C 1
ATOM 938 O O . VAL A 1 114 ? -33.231 11.891 20.054 1.00 40.59 114 VAL A O 1
ATOM 941 N N . PRO A 1 115 ? -33.113 14.014 20.806 1.00 37.41 115 PRO A N 1
ATOM 942 C CA . PRO A 1 115 ? -33.961 13.752 21.954 1.00 37.41 115 PRO A CA 1
ATOM 943 C C . PRO A 1 115 ? -35.340 13.352 21.435 1.00 37.41 115 PRO A C 1
ATOM 945 O O . PRO A 1 115 ? -35.913 14.028 20.583 1.00 37.41 115 PRO A O 1
ATOM 948 N N . PHE A 1 116 ? -35.837 12.226 21.934 1.00 34.84 116 PHE A N 1
ATOM 949 C CA . PHE A 1 116 ? -37.248 11.887 21.868 1.00 34.84 116 PHE A CA 1
ATOM 950 C C . PHE A 1 116 ? -37.987 13.049 22.556 1.00 34.84 116 PHE A C 1
ATOM 952 O O . PHE A 1 116 ? -37.872 13.199 23.773 1.00 34.84 116 PHE A O 1
ATOM 959 N N . GLN A 1 117 ? -38.589 13.947 21.771 1.00 38.84 117 GLN A N 1
ATOM 960 C CA . GLN A 1 117 ? -39.557 14.930 22.265 1.00 38.84 117 GLN A CA 1
ATOM 961 C C . GLN A 1 117 ? -40.937 14.290 22.283 1.00 38.84 117 GLN A C 1
ATOM 963 O O . GLN A 1 117 ? -41.245 13.562 21.312 1.00 38.84 117 GLN A O 1
#

Organism: Neisseria meningitidis (NCBI:txid487)

InterPro domains:
  IPR001173 Glycosyltransferase 2-like [PF00535] (6-67)
  IPR029044 Nucleotide-diphospho-sugar transferases [G3DSA:3.90.550.10] (1-75)
  IPR029044 Nucleotide-diphospho-sugar transferases [SSF53448] (3-66)

pLDDT: mean 79.74, std 17.22, range [34.84, 97.62]